Protein AF-A0A6G9ZGF3-F1 (afdb_monomer_lite)

pLDDT: mean 79.18, std 16.0, range [42.94, 97.75]

InterPro domains:
  IPR010985 Ribbon-helix-helix [SSF47598] (2-42)
  IPR013321 Arc-type ribbon-helix-helix [G3DSA:1.10.1220.10] (9-76)
  IPR053853 Antitoxin FitA-like, ribbon-helix-helix [PF22513] (3-37)

Radius of gyration: 29.26 Å; chains: 1; bounding box: 58×27×86 Å

Secondary structure (DSSP, 8-state):
----S--HHHHHHHHHHHHHTTS-HHHHHHHHHHHHHHHHHS------TTSHHHHHHHHHHHHHHT-S--------------

Structure (mmCIF, N/CA/C/O backbone):
data_AF-A0A6G9ZGF3-F1
#
_entry.id   AF-A0A6G9ZGF3-F1
#
loop_
_atom_site.group_PDB
_atom_site.id
_atom_site.type_symbol
_atom_site.label_atom_id
_atom_site.label_alt_id
_atom_site.label_comp_id
_atom_site.label_asym_id
_atom_site.label_entity_id
_atom_site.label_seq_id
_atom_site.pdbx_PDB_ins_code
_atom_site.Cartn_x
_atom_site.Cartn_y
_atom_site.Cartn_z
_atom_site.occupancy
_atom_site.B_iso_or_equiv
_atom_site.auth_seq_id
_atom_site.auth_comp_id
_atom_site.auth_asym_id
_atom_site.auth_atom_id
_atom_site.pdbx_PDB_model_num
ATOM 1 N N . MET A 1 1 ? 1.145 -8.530 16.163 1.00 60.75 1 MET A N 1
ATOM 2 C CA . MET A 1 1 ? 2.390 -7.729 16.024 1.00 60.75 1 MET A CA 1
ATOM 3 C C . MET A 1 1 ? 2.167 -6.394 16.721 1.00 60.75 1 MET A C 1
ATOM 5 O O . MET A 1 1 ? 1.098 -5.833 16.541 1.00 60.75 1 MET A O 1
ATOM 9 N N . ASN A 1 2 ? 3.096 -5.905 17.548 1.00 72.88 2 ASN A N 1
ATOM 10 C CA . ASN A 1 2 ? 2.920 -4.633 18.263 1.00 72.88 2 ASN A CA 1
ATOM 11 C C . ASN A 1 2 ? 3.947 -3.611 17.758 1.00 72.88 2 ASN A C 1
ATOM 13 O O . ASN A 1 2 ? 5.138 -3.764 18.017 1.00 72.88 2 ASN A O 1
ATOM 17 N N . VAL A 1 3 ? 3.482 -2.599 17.025 1.00 71.94 3 VAL A N 1
ATOM 18 C CA . VAL A 1 3 ? 4.319 -1.504 16.517 1.00 71.94 3 VAL A CA 1
ATOM 19 C C . VA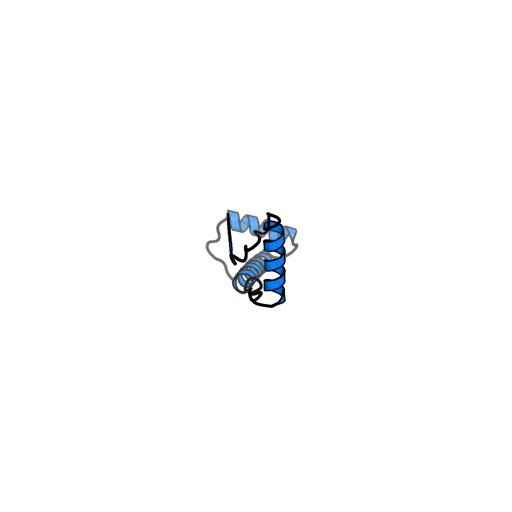L A 1 3 ? 4.269 -0.363 17.529 1.00 71.94 3 VAL A C 1
ATOM 21 O O . VAL A 1 3 ? 3.218 0.239 17.749 1.00 71.94 3 VAL A O 1
ATOM 24 N N . ARG A 1 4 ? 5.405 -0.086 18.173 1.00 83.56 4 ARG A N 1
ATOM 25 C CA . ARG A 1 4 ? 5.549 0.976 19.179 1.00 83.56 4 ARG A CA 1
ATOM 26 C C . ARG A 1 4 ? 6.167 2.222 18.550 1.00 83.56 4 ARG A C 1
ATOM 28 O O . ARG A 1 4 ? 6.863 2.121 17.548 1.00 83.56 4 ARG A O 1
ATOM 35 N N . ASN A 1 5 ? 5.923 3.376 19.171 1.00 85.00 5 ASN A N 1
ATOM 36 C CA . ASN A 1 5 ? 6.471 4.671 18.752 1.00 85.00 5 ASN A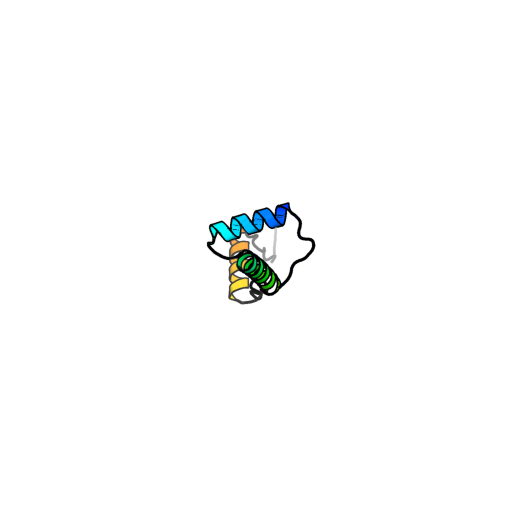 CA 1
ATOM 37 C C . ASN A 1 5 ? 6.174 5.037 17.282 1.00 85.00 5 ASN A C 1
ATOM 39 O O . ASN A 1 5 ? 7.027 5.562 16.574 1.00 85.00 5 ASN A O 1
ATOM 43 N N . LEU A 1 6 ? 4.962 4.721 16.815 1.00 85.56 6 LEU A N 1
ATOM 44 C CA . LEU A 1 6 ? 4.519 5.082 15.473 1.00 85.56 6 LEU A CA 1
ATOM 45 C C . LEU A 1 6 ? 4.186 6.574 15.414 1.00 85.56 6 LEU A C 1
ATOM 47 O O . LEU A 1 6 ? 3.431 7.065 16.258 1.00 85.56 6 LEU A O 1
ATOM 51 N N . ASP A 1 7 ? 4.691 7.255 14.385 1.00 93.12 7 ASP A N 1
ATOM 52 C CA . ASP A 1 7 ? 4.348 8.648 14.108 1.00 93.12 7 ASP A CA 1
ATOM 53 C C . ASP A 1 7 ? 2.812 8.852 14.102 1.00 93.12 7 ASP A C 1
ATOM 55 O O . ASP A 1 7 ? 2.085 8.079 13.456 1.00 93.12 7 ASP A O 1
ATOM 59 N N . PRO A 1 8 ? 2.280 9.867 14.811 1.00 92.1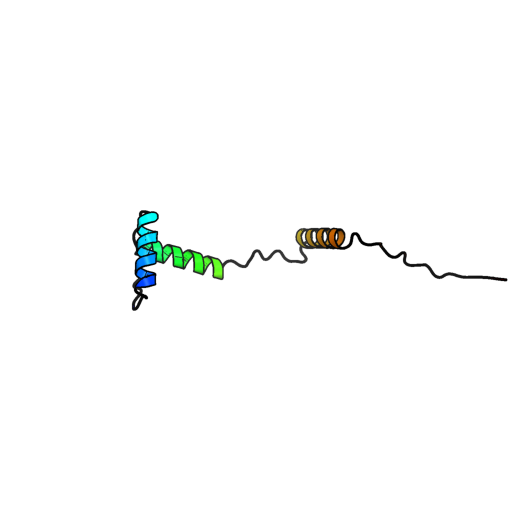2 8 PRO A N 1
ATOM 60 C CA . PRO A 1 8 ? 0.839 10.100 14.891 1.00 92.12 8 PRO A CA 1
ATOM 61 C C . PRO A 1 8 ? 0.171 10.335 13.528 1.00 92.12 8 PRO A C 1
ATOM 63 O O . PRO A 1 8 ? -0.965 9.900 13.314 1.00 92.12 8 PRO A O 1
ATOM 66 N N . GLY A 1 9 ? 0.866 10.984 12.590 1.00 95.44 9 GLY A N 1
ATOM 67 C CA . GLY A 1 9 ? 0.383 11.227 11.231 1.00 95.44 9 GLY A CA 1
ATOM 68 C C . GLY A 1 9 ? 0.305 9.941 10.407 1.00 95.44 9 GLY A C 1
ATOM 69 O O . GLY A 1 9 ? -0.695 9.694 9.717 1.00 95.44 9 GLY A O 1
ATOM 70 N N . VAL A 1 10 ? 1.307 9.071 10.542 1.00 94.00 10 VAL A N 1
ATOM 71 C CA . VAL A 1 10 ? 1.302 7.727 9.946 1.00 94.00 10 VAL A CA 1
ATOM 72 C C . VAL A 1 10 ? 0.153 6.899 10.520 1.00 94.00 10 VAL A C 1
ATOM 74 O O . VAL A 1 10 ? -0.639 6.337 9.760 1.00 94.00 10 VAL A O 1
ATOM 77 N N . LYS A 1 11 ? -0.025 6.898 11.848 1.00 93.81 11 LYS A N 1
ATOM 78 C CA . LYS A 1 11 ? -1.137 6.206 12.519 1.00 93.81 11 LYS A CA 1
ATOM 79 C C . LYS A 1 11 ? -2.499 6.652 11.981 1.00 93.81 11 LYS A C 1
ATOM 81 O O . LYS A 1 11 ? -3.322 5.810 11.618 1.00 93.81 11 LYS A O 1
ATOM 86 N N . ALA A 1 12 ? -2.729 7.963 11.882 1.00 96.12 12 ALA A N 1
ATOM 87 C CA . ALA A 1 12 ? -3.978 8.519 11.361 1.00 96.12 12 ALA A CA 1
ATOM 88 C C . ALA A 1 12 ? -4.225 8.116 9.898 1.00 96.12 12 ALA A C 1
ATOM 90 O O . ALA A 1 12 ? -5.356 7.832 9.498 1.00 96.12 12 ALA A O 1
ATOM 91 N N . THR A 1 13 ? -3.167 8.060 9.091 1.00 96.38 13 THR A N 1
ATOM 92 C CA . THR A 1 13 ? -3.251 7.673 7.680 1.00 96.38 13 THR A CA 1
ATOM 93 C C . THR A 1 13 ? -3.611 6.202 7.504 1.00 96.38 13 THR A C 1
ATOM 95 O O . THR A 1 13 ? -4.498 5.885 6.706 1.00 96.38 13 THR A O 1
ATOM 98 N N . ILE A 1 14 ? -2.992 5.318 8.286 1.00 95.19 14 ILE A N 1
ATOM 99 C CA . ILE A 1 14 ? -3.297 3.884 8.276 1.00 95.19 14 ILE A CA 1
ATOM 100 C C . ILE A 1 14 ? -4.729 3.642 8.758 1.00 95.19 14 ILE A C 1
ATOM 102 O O . ILE A 1 14 ? -5.459 2.891 8.118 1.00 95.19 14 ILE A O 1
ATOM 106 N N . GLN A 1 15 ? -5.182 4.337 9.806 1.00 95.75 15 GLN A N 1
ATOM 107 C CA . GLN A 1 15 ? -6.566 4.221 10.274 1.00 95.75 15 GLN A CA 1
ATOM 108 C C . GLN A 1 15 ? -7.576 4.610 9.183 1.00 95.75 15 GLN A C 1
ATOM 110 O O . GLN A 1 15 ? -8.561 3.905 8.969 1.00 95.75 15 GLN A O 1
ATOM 115 N N . ARG A 1 16 ? -7.324 5.703 8.446 1.00 97.75 16 ARG A N 1
ATOM 116 C CA . ARG A 1 16 ? -8.181 6.098 7.313 1.00 97.75 16 ARG A CA 1
ATOM 117 C C . ARG A 1 16 ? -8.198 5.043 6.205 1.00 97.75 16 ARG A C 1
ATOM 119 O O . AR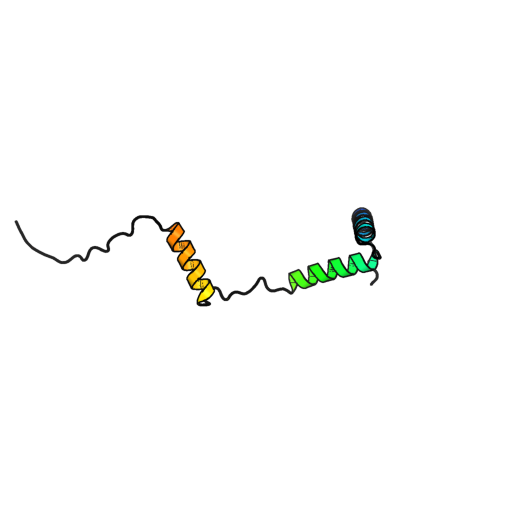G A 1 16 ? -9.256 4.804 5.629 1.00 97.75 16 ARG A O 1
ATOM 126 N N . ARG A 1 17 ? -7.053 4.426 5.890 1.00 97.44 17 ARG A N 1
ATOM 127 C CA . ARG A 1 17 ? -6.969 3.338 4.899 1.00 97.44 17 ARG A CA 1
ATOM 128 C C . ARG A 1 17 ? -7.738 2.097 5.350 1.00 97.44 17 ARG A C 1
ATOM 130 O O . ARG A 1 17 ? -8.572 1.616 4.594 1.00 97.44 17 ARG A O 1
ATOM 137 N N . ALA A 1 18 ? -7.536 1.667 6.592 1.00 96.81 18 ALA A N 1
ATOM 138 C CA . ALA A 1 18 ? -8.223 0.523 7.183 1.00 96.81 18 ALA A CA 1
ATOM 139 C C . ALA A 1 18 ? -9.752 0.682 7.124 1.00 96.81 18 ALA A C 1
ATOM 141 O O . ALA A 1 18 ? -10.451 -0.216 6.659 1.00 96.81 18 ALA A O 1
ATOM 142 N N . ASN A 1 19 ? -10.256 1.870 7.487 1.00 97.19 19 ASN A N 1
ATOM 143 C CA . ASN A 1 19 ? -11.682 2.192 7.402 1.00 97.19 19 ASN A CA 1
ATOM 144 C C . ASN A 1 19 ? -12.205 2.130 5.958 1.00 97.19 19 ASN A C 1
ATOM 146 O O . ASN A 1 19 ? -13.281 1.589 5.728 1.00 97.19 19 ASN A O 1
ATOM 150 N N . ARG A 1 20 ? -11.447 2.648 4.979 1.00 97.44 20 ARG A N 1
ATOM 151 C CA . ARG A 1 20 ? -11.830 2.561 3.557 1.00 97.44 20 ARG A CA 1
ATOM 152 C C . ARG A 1 20 ? -11.870 1.127 3.041 1.00 97.44 20 ARG A C 1
ATOM 154 O O . ARG A 1 20 ? -12.711 0.816 2.210 1.00 97.44 20 ARG A O 1
ATOM 161 N N . HIS A 1 21 ? -10.968 0.273 3.511 1.00 96.62 21 HIS A N 1
ATOM 162 C CA . HIS A 1 21 ? -10.903 -1.131 3.109 1.00 96.62 21 HIS A CA 1
ATOM 163 C C . HIS A 1 21 ? -11.812 -2.044 3.946 1.00 96.62 21 HIS A C 1
ATOM 165 O O . HIS A 1 21 ? -11.836 -3.248 3.710 1.00 96.62 21 HIS A O 1
ATOM 171 N N . GLY A 1 22 ? -12.537 -1.503 4.932 1.00 97.56 22 GLY A N 1
ATOM 172 C CA . GLY A 1 22 ? -13.432 -2.282 5.788 1.00 97.56 22 GLY A CA 1
ATOM 173 C C . GLY A 1 22 ? -12.719 -3.326 6.654 1.00 97.56 22 GLY A C 1
ATOM 174 O O . GLY A 1 22 ? -13.310 -4.354 6.973 1.00 97.56 22 GLY A O 1
ATOM 175 N N . ARG A 1 23 ? -11.452 -3.096 7.027 1.00 96.75 23 ARG A N 1
ATOM 176 C CA . ARG A 1 23 ? -10.653 -4.030 7.842 1.00 96.75 23 ARG A CA 1
ATOM 177 C C . ARG A 1 23 ? -10.037 -3.357 9.063 1.00 96.75 23 ARG A C 1
ATOM 179 O O . ARG A 1 23 ? -10.030 -2.135 9.185 1.00 96.75 23 ARG A O 1
ATOM 186 N N . SER A 1 24 ? -9.525 -4.162 9.994 1.00 95.94 24 SER A N 1
ATOM 187 C CA . SER A 1 24 ? -8.872 -3.637 11.195 1.00 95.94 24 SER A CA 1
ATOM 188 C C . SER A 1 24 ? -7.571 -2.910 10.850 1.00 95.94 24 SER A C 1
ATOM 190 O O . SER A 1 24 ? -6.910 -3.211 9.854 1.00 95.94 24 SER A O 1
ATOM 192 N N . MET A 1 25 ? -7.169 -1.972 11.710 1.00 93.88 25 MET A N 1
ATOM 193 C CA . MET A 1 25 ? -5.897 -1.265 11.549 1.00 93.88 25 MET A CA 1
ATOM 194 C C . MET A 1 25 ? -4.714 -2.244 11.511 1.00 93.88 25 MET A C 1
ATOM 196 O O . MET A 1 25 ? -3.809 -2.078 10.705 1.00 93.88 25 MET A O 1
ATOM 200 N N . GLU A 1 26 ? -4.734 -3.296 12.334 1.00 93.06 26 GLU A N 1
ATOM 201 C CA . GLU A 1 26 ? -3.692 -4.327 12.314 1.00 93.06 26 GLU A CA 1
ATOM 202 C C . GLU A 1 26 ? -3.674 -5.101 10.990 1.00 93.06 26 GLU A C 1
ATOM 204 O O . GLU A 1 26 ? -2.599 -5.366 10.456 1.00 93.06 26 GLU A O 1
ATOM 209 N N . ALA A 1 27 ? -4.842 -5.453 10.443 1.00 94.44 27 ALA A N 1
ATOM 210 C CA . ALA A 1 27 ? -4.924 -6.122 9.148 1.00 94.44 27 ALA A CA 1
ATOM 211 C C . ALA A 1 27 ? -4.368 -5.238 8.023 1.00 94.44 27 ALA A C 1
ATOM 213 O O . ALA A 1 27 ? -3.648 -5.736 7.163 1.00 94.44 27 ALA A O 1
ATOM 214 N N . GLU A 1 28 ? -4.641 -3.932 8.069 1.00 95.69 28 GLU A N 1
ATOM 215 C CA . GLU A 1 28 ? -4.066 -2.952 7.142 1.00 95.69 28 GLU A CA 1
ATOM 216 C C . GLU A 1 28 ? -2.542 -2.866 7.268 1.00 95.69 28 GLU A C 1
ATOM 218 O O . GLU A 1 28 ? -1.846 -2.934 6.261 1.00 95.69 28 GLU A O 1
ATOM 223 N N . VAL A 1 29 ? -2.011 -2.761 8.491 1.00 93.81 29 VAL A N 1
ATOM 224 C CA . VAL A 1 29 ? -0.558 -2.723 8.731 1.00 93.81 29 VAL A CA 1
ATOM 225 C C . VAL A 1 29 ? 0.108 -3.992 8.213 1.00 93.81 29 VAL A C 1
ATOM 227 O O . VAL A 1 29 ? 1.122 -3.911 7.527 1.00 93.81 29 VAL A O 1
ATOM 230 N N . ARG A 1 30 ? -0.461 -5.160 8.529 1.00 93.25 30 ARG A N 1
ATOM 231 C CA . ARG A 1 30 ? 0.079 -6.453 8.103 1.00 93.25 30 ARG A CA 1
ATOM 232 C C . ARG A 1 30 ? 0.149 -6.553 6.584 1.00 93.25 30 ARG A C 1
ATOM 234 O O . ARG A 1 30 ? 1.166 -6.983 6.065 1.00 93.25 30 ARG A O 1
ATOM 241 N N . ASP A 1 31 ? -0.908 -6.154 5.892 1.00 94.38 31 ASP A N 1
ATOM 242 C CA . ASP A 1 31 ? -0.964 -6.193 4.431 1.00 94.38 31 ASP A CA 1
ATOM 243 C C . ASP A 1 31 ? 0.006 -5.199 3.779 1.00 94.38 31 ASP A C 1
ATOM 245 O O . ASP A 1 31 ? 0.660 -5.557 2.808 1.00 94.38 31 ASP A O 1
ATOM 249 N N . ILE A 1 32 ? 0.167 -3.992 4.334 1.00 93.06 32 ILE A N 1
ATOM 250 C CA . ILE A 1 32 ? 1.181 -3.039 3.856 1.00 93.06 32 ILE A CA 1
ATOM 251 C C . ILE A 1 32 ? 2.583 -3.637 3.993 1.00 93.06 32 ILE A C 1
ATOM 253 O O . ILE A 1 32 ? 3.357 -3.595 3.044 1.00 93.06 32 ILE A O 1
ATOM 257 N N . LEU A 1 33 ? 2.905 -4.197 5.162 1.00 91.81 33 LEU A N 1
ATOM 258 C CA . LEU A 1 33 ? 4.216 -4.797 5.404 1.00 91.81 33 LEU A CA 1
ATOM 259 C C . LEU A 1 33 ? 4.453 -6.031 4.532 1.00 91.81 33 LEU A C 1
ATOM 261 O O . LEU A 1 33 ? 5.561 -6.199 4.045 1.00 91.81 33 LEU A O 1
ATOM 265 N N . ALA A 1 34 ? 3.427 -6.858 4.314 1.00 91.00 34 ALA A N 1
ATOM 266 C CA . ALA A 1 34 ? 3.515 -8.013 3.428 1.00 91.00 34 ALA A CA 1
ATOM 267 C C . ALA A 1 34 ? 3.812 -7.588 1.985 1.00 91.00 34 ALA A C 1
ATOM 269 O O . ALA A 1 34 ? 4.740 -8.110 1.393 1.00 91.00 34 ALA A O 1
ATOM 270 N N . ARG A 1 35 ? 3.100 -6.583 1.454 1.00 90.06 35 ARG A N 1
ATOM 271 C CA . ARG A 1 35 ? 3.344 -6.073 0.094 1.00 90.06 35 ARG A CA 1
ATOM 272 C C . ARG A 1 35 ? 4.755 -5.533 -0.086 1.00 90.06 35 ARG A C 1
ATOM 274 O O . ARG A 1 35 ? 5.388 -5.850 -1.076 1.00 90.06 35 ARG A O 1
ATOM 281 N N . VAL A 1 36 ? 5.240 -4.735 0.865 1.00 89.81 36 VAL A N 1
ATOM 282 C CA . VAL A 1 36 ? 6.600 -4.176 0.794 1.00 89.81 36 VAL A CA 1
ATOM 283 C C . VAL A 1 36 ? 7.650 -5.281 0.910 1.00 89.81 36 VAL A C 1
ATOM 285 O O . VAL A 1 36 ? 8.617 -5.275 0.162 1.00 89.81 36 VAL A O 1
ATOM 288 N N . ALA A 1 37 ? 7.442 -6.254 1.801 1.00 87.75 37 ALA A N 1
ATOM 289 C CA . ALA A 1 37 ? 8.333 -7.405 1.907 1.00 87.75 37 ALA A CA 1
ATOM 290 C C . ALA A 1 37 ? 8.345 -8.234 0.611 1.00 87.75 37 ALA A C 1
ATOM 292 O O . ALA A 1 37 ? 9.417 -8.605 0.154 1.00 87.75 37 ALA A O 1
ATOM 293 N N . ASP A 1 38 ? 7.183 -8.465 -0.007 1.00 83.19 38 ASP A N 1
ATOM 294 C CA . ASP A 1 38 ? 7.073 -9.155 -1.296 1.00 83.19 38 ASP A CA 1
ATOM 295 C C . ASP A 1 38 ? 7.702 -8.340 -2.440 1.00 83.19 38 ASP A C 1
ATOM 297 O O . ASP A 1 38 ? 8.229 -8.927 -3.375 1.00 83.19 38 ASP A O 1
ATOM 301 N N . GLU A 1 39 ? 7.662 -7.005 -2.398 1.00 73.44 39 GLU A N 1
ATOM 302 C CA . GLU A 1 39 ? 8.341 -6.135 -3.372 1.00 73.44 39 GLU A CA 1
ATOM 303 C C . GLU A 1 39 ? 9.872 -6.217 -3.249 1.00 73.44 39 GLU A C 1
ATOM 305 O O . GLU A 1 39 ? 10.557 -6.217 -4.271 1.00 73.44 39 GLU A O 1
ATOM 310 N N . ASP A 1 40 ? 10.401 -6.340 -2.028 1.00 62.88 40 ASP A N 1
ATOM 311 C CA . ASP A 1 40 ? 11.836 -6.524 -1.773 1.00 62.88 40 ASP A CA 1
ATOM 312 C C . ASP A 1 40 ? 12.317 -7.954 -2.109 1.00 62.88 40 ASP A C 1
ATOM 314 O O . ASP A 1 40 ? 13.455 -8.133 -2.549 1.00 62.88 40 ASP A O 1
ATOM 318 N N . ASP A 1 41 ? 11.459 -8.968 -1.934 1.00 59.72 41 ASP A N 1
ATOM 319 C CA . ASP A 1 41 ? 11.750 -10.380 -2.246 1.00 59.72 41 ASP A CA 1
ATOM 320 C C . ASP A 1 41 ? 11.348 -10.791 -3.673 1.00 59.72 41 ASP A C 1
ATOM 322 O O . ASP A 1 41 ? 11.695 -11.885 -4.126 1.00 59.72 41 ASP A O 1
ATOM 326 N N . SER A 1 42 ? 10.623 -9.945 -4.411 1.00 49.53 42 SER A N 1
ATOM 327 C CA . SER A 1 42 ? 10.344 -10.179 -5.823 1.00 49.53 42 SER A CA 1
ATOM 328 C C . SER A 1 42 ? 11.562 -9.725 -6.619 1.00 49.53 42 SER A C 1
ATOM 330 O O . SER A 1 42 ? 11.770 -8.519 -6.787 1.00 49.53 42 SER A O 1
ATOM 332 N N . PRO A 1 43 ? 12.389 -10.644 -7.158 1.00 52.62 43 PRO A N 1
ATOM 333 C CA . PRO A 1 43 ? 13.352 -10.228 -8.153 1.00 52.62 43 PRO A CA 1
ATOM 334 C C . PRO A 1 43 ? 12.540 -9.592 -9.281 1.00 52.62 43 PRO A C 1
ATOM 336 O O . PRO A 1 43 ? 11.718 -10.273 -9.903 1.00 52.62 43 PRO A O 1
ATOM 339 N N . ALA A 1 44 ? 12.760 -8.293 -9.537 1.00 59.16 44 ALA A N 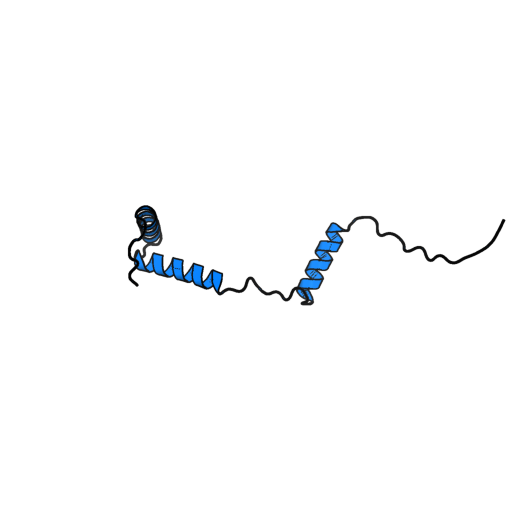1
ATOM 340 C CA . ALA A 1 44 ? 12.341 -7.645 -10.780 1.00 59.16 44 ALA A CA 1
ATOM 341 C C . ALA A 1 44 ? 12.539 -8.671 -11.895 1.00 59.16 44 ALA A C 1
ATOM 343 O O . ALA A 1 44 ? 13.632 -9.246 -11.912 1.00 59.16 44 ALA A O 1
ATOM 344 N N . PRO A 1 45 ? 11.516 -8.989 -12.719 1.00 56.56 45 PRO A N 1
ATOM 345 C CA . PRO A 1 45 ? 11.502 -10.209 -13.512 1.00 56.56 45 PRO A CA 1
ATOM 346 C C . PRO A 1 45 ? 12.861 -10.362 -14.170 1.00 56.56 45 PRO A C 1
ATOM 348 O O . PRO A 1 45 ? 13.235 -9.547 -15.017 1.00 56.56 45 PRO A O 1
ATOM 351 N N . THR A 1 46 ? 13.639 -11.342 -13.700 1.00 58.16 46 THR A N 1
ATOM 352 C CA . THR A 1 46 ? 14.991 -11.604 -14.185 1.00 58.16 46 THR A CA 1
ATOM 353 C C . THR A 1 46 ? 14.835 -12.289 -15.527 1.00 58.16 46 THR A C 1
ATOM 355 O O . THR A 1 46 ? 15.144 -13.461 -15.722 1.00 58.16 46 THR A O 1
ATOM 358 N N . VAL A 1 47 ? 14.300 -11.547 -16.494 1.00 62.38 47 VAL A N 1
ATOM 359 C CA . VAL A 1 47 ? 14.477 -11.873 -17.892 1.00 62.38 47 VAL A CA 1
ATOM 360 C C . VAL A 1 47 ? 15.982 -11.919 -18.065 1.00 62.38 47 VAL A C 1
ATOM 362 O O . VAL A 1 47 ? 16.664 -10.909 -17.904 1.00 62.38 47 VAL A O 1
ATOM 365 N N . ASN A 1 48 ? 16.531 -13.115 -18.286 1.00 68.19 48 ASN A N 1
ATOM 366 C CA . ASN A 1 48 ? 17.923 -13.214 -18.680 1.00 68.19 48 ASN A CA 1
ATOM 367 C C . ASN A 1 48 ? 18.045 -12.298 -19.908 1.00 68.19 48 ASN A C 1
ATOM 369 O O . ASN A 1 48 ? 17.364 -12.565 -20.909 1.00 68.19 48 ASN A O 1
ATOM 373 N N . PRO A 1 49 ? 18.828 -11.206 -19.841 1.00 63.66 49 PRO A N 1
ATOM 374 C CA . PRO A 1 49 ? 18.892 -10.232 -20.927 1.00 63.66 49 PRO A CA 1
ATOM 375 C C . PRO A 1 49 ? 19.449 -10.860 -22.213 1.00 63.66 49 PRO A C 1
ATOM 377 O O . PRO A 1 49 ? 19.292 -10.299 -23.292 1.00 63.66 49 PRO A O 1
ATOM 380 N N . LEU A 1 50 ? 20.058 -12.045 -22.101 1.00 68.56 50 LEU A N 1
ATOM 381 C CA . LEU A 1 50 ? 20.566 -12.868 -23.192 1.00 68.56 50 LEU A CA 1
ATOM 382 C C . LEU A 1 50 ? 19.659 -14.062 -23.528 1.00 68.56 50 LEU A C 1
ATOM 384 O O . LEU A 1 50 ? 20.026 -14.893 -24.356 1.00 68.56 50 LEU A O 1
ATOM 388 N N . SER A 1 51 ? 18.479 -14.187 -22.911 1.00 83.62 51 SER A N 1
ATOM 389 C CA . SER A 1 51 ? 17.467 -15.118 -23.419 1.00 83.62 51 SER A CA 1
ATOM 390 C C . SER A 1 51 ? 17.127 -14.739 -24.858 1.00 83.62 51 SER A C 1
ATOM 392 O O . SER A 1 51 ? 17.073 -13.555 -25.192 1.00 83.62 51 SER A O 1
ATOM 394 N N . GLY A 1 52 ? 16.876 -15.735 -25.714 1.00 85.25 52 GLY A N 1
ATOM 395 C CA . GLY A 1 52 ? 16.575 -15.480 -27.126 1.00 85.25 52 GLY A CA 1
ATOM 396 C C . GLY A 1 52 ? 15.443 -14.463 -27.304 1.00 85.25 52 GLY A C 1
ATOM 397 O O . GLY A 1 52 ? 15.562 -13.552 -28.113 1.00 85.25 52 GLY A O 1
ATOM 398 N N . ALA A 1 53 ? 14.396 -14.545 -26.477 1.00 84.19 53 ALA A N 1
ATOM 399 C CA . ALA A 1 53 ? 13.287 -13.594 -26.494 1.00 84.19 53 ALA A CA 1
ATOM 400 C C . ALA A 1 53 ? 13.705 -12.165 -26.088 1.00 84.19 53 ALA A C 1
ATOM 402 O O . ALA A 1 53 ? 13.347 -11.211 -26.777 1.00 84.19 53 ALA A O 1
ATOM 403 N N . ALA A 1 54 ? 14.486 -12.002 -25.012 1.00 85.75 54 ALA A N 1
ATOM 404 C CA . ALA A 1 54 ? 14.943 -10.684 -24.564 1.00 85.75 54 ALA A CA 1
ATOM 405 C C . ALA A 1 54 ? 15.930 -10.044 -25.555 1.00 85.75 54 ALA A C 1
ATOM 407 O O . ALA A 1 54 ? 15.817 -8.855 -25.857 1.00 85.75 54 ALA A O 1
ATOM 408 N N . LEU A 1 55 ? 16.851 -10.837 -26.112 1.00 86.62 55 LEU A N 1
ATOM 409 C CA . LEU A 1 55 ? 17.808 -10.385 -27.119 1.00 86.62 55 LEU A CA 1
ATOM 410 C C . LEU A 1 55 ? 17.095 -9.934 -28.398 1.00 86.62 55 LEU A C 1
ATOM 412 O O . LEU A 1 55 ? 17.393 -8.861 -28.917 1.00 86.62 55 LEU A O 1
ATOM 416 N N . LEU A 1 56 ? 16.129 -10.721 -28.883 1.00 90.06 56 LEU A N 1
ATOM 417 C CA . LEU A 1 56 ? 15.334 -10.362 -30.058 1.00 90.06 56 LEU A CA 1
ATOM 418 C C . LEU A 1 56 ? 14.534 -9.075 -29.825 1.00 90.06 56 LEU A C 1
ATOM 420 O O . LEU A 1 56 ? 14.544 -8.196 -30.685 1.00 90.06 56 LEU A O 1
ATOM 424 N N . GLY A 1 57 ? 13.911 -8.924 -28.652 1.00 88.81 57 GLY A N 1
ATOM 425 C CA . GLY A 1 57 ? 13.219 -7.688 -28.280 1.00 88.81 57 GLY A CA 1
ATOM 426 C C . GLY A 1 57 ? 14.155 -6.476 -28.267 1.00 88.81 57 GLY A C 1
ATOM 427 O O . GLY A 1 57 ? 13.827 -5.425 -28.817 1.00 88.81 57 GLY A O 1
ATOM 428 N N . ARG A 1 58 ? 15.364 -6.631 -27.713 1.00 85.94 58 ARG A N 1
ATOM 429 C CA . ARG A 1 58 ? 16.357 -5.551 -27.656 1.00 85.94 58 ARG A CA 1
ATOM 430 C C . ARG A 1 58 ? 16.912 -5.177 -29.032 1.00 85.94 58 ARG A C 1
ATOM 432 O O . ARG A 1 58 ? 17.100 -3.993 -29.302 1.00 85.94 58 ARG A O 1
ATOM 439 N N . LEU A 1 59 ? 17.166 -6.157 -29.897 1.00 88.62 59 LEU A N 1
ATOM 440 C CA . LEU A 1 59 ? 17.641 -5.925 -31.263 1.00 88.62 59 LEU A CA 1
ATOM 441 C C . LEU A 1 59 ? 16.584 -5.235 -32.129 1.00 88.62 59 LEU A C 1
ATOM 443 O O . LEU A 1 59 ? 16.932 -4.345 -32.898 1.00 88.62 59 LEU A O 1
ATOM 447 N N . ALA A 1 60 ? 15.307 -5.593 -31.979 1.00 87.00 60 ALA A N 1
ATOM 448 C CA . ALA A 1 60 ? 14.215 -4.914 -32.675 1.00 87.00 60 ALA A CA 1
ATOM 449 C C . ALA A 1 60 ? 14.132 -3.432 -32.276 1.00 87.00 60 ALA A C 1
ATOM 451 O O . ALA A 1 60 ? 14.082 -2.565 -33.143 1.00 87.00 60 ALA A O 1
ATOM 452 N N . GLN A 1 61 ? 14.224 -3.148 -30.973 1.00 85.19 61 GLN A N 1
ATOM 453 C CA . GLN A 1 61 ? 14.226 -1.782 -30.448 1.00 85.19 61 GLN A CA 1
ATOM 454 C C . GLN A 1 61 ? 15.435 -0.965 -30.935 1.00 85.19 61 GLN A C 1
ATOM 456 O O . GLN A 1 61 ? 15.304 0.213 -31.255 1.00 85.19 61 GLN A O 1
ATOM 461 N N . LEU A 1 62 ? 16.625 -1.576 -30.989 1.00 85.69 62 LEU A N 1
ATOM 462 C CA . LEU A 1 62 ? 17.817 -0.917 -31.527 1.00 85.69 62 LEU A CA 1
ATOM 463 C C . LEU A 1 62 ? 17.700 -0.670 -33.029 1.00 85.69 62 LEU A C 1
ATOM 465 O O . LEU A 1 62 ? 18.106 0.390 -33.473 1.00 85.69 62 LEU A O 1
ATOM 469 N N . ARG A 1 63 ? 17.141 -1.609 -33.799 1.00 81.62 63 ARG A N 1
ATOM 470 C CA . ARG A 1 63 ? 16.912 -1.436 -35.237 1.00 81.62 63 ARG A CA 1
ATOM 471 C C . ARG A 1 63 ? 15.997 -0.251 -35.525 1.00 81.62 63 ARG A C 1
ATOM 473 O O . ARG A 1 63 ? 16.344 0.556 -36.367 1.00 81.62 63 ARG A O 1
ATOM 480 N N . GLU A 1 64 ? 14.886 -0.132 -34.808 1.00 82.56 64 GLU A N 1
ATOM 481 C CA . GLU A 1 64 ? 13.968 1.007 -34.941 1.00 82.56 64 GLU A CA 1
ATOM 482 C C . GLU A 1 64 ? 14.657 2.333 -34.579 1.00 82.56 64 GLU A C 1
ATOM 484 O O . GLU A 1 64 ? 14.519 3.335 -35.273 1.00 82.56 64 GLU A O 1
ATOM 489 N N . ALA A 1 65 ? 15.489 2.337 -33.533 1.00 76.62 65 ALA A N 1
ATOM 490 C CA . ALA A 1 65 ? 16.301 3.503 -33.185 1.00 76.62 65 ALA A CA 1
ATOM 491 C C . ALA A 1 65 ? 17.423 3.800 -34.205 1.00 76.62 65 ALA A C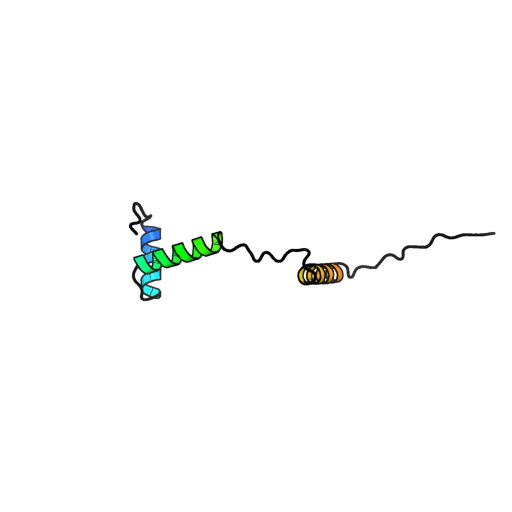 1
ATOM 493 O O . ALA A 1 65 ? 17.927 4.922 -34.256 1.00 76.62 65 ALA A O 1
ATOM 494 N N . LEU A 1 66 ? 17.829 2.794 -34.983 1.00 75.38 66 LEU A N 1
ATOM 495 C CA . LEU A 1 66 ? 18.889 2.828 -35.988 1.00 75.38 66 LEU A CA 1
ATOM 496 C C . LEU A 1 66 ? 18.334 2.884 -37.417 1.00 75.38 66 LEU A C 1
ATOM 498 O O . LEU A 1 66 ? 19.088 2.595 -38.339 1.00 75.38 66 LEU A O 1
ATOM 502 N N . ASP A 1 67 ? 17.092 3.330 -37.636 1.00 66.88 67 ASP A N 1
ATOM 503 C CA . ASP A 1 67 ? 16.533 3.644 -38.970 1.00 66.88 67 ASP A CA 1
ATOM 504 C C . ASP A 1 67 ? 17.294 4.783 -39.715 1.00 66.88 67 ASP A C 1
ATOM 506 O O . ASP A 1 67 ? 16.794 5.391 -40.660 1.00 66.88 67 ASP A O 1
ATOM 510 N N . GLY A 1 68 ? 18.530 5.079 -39.304 1.00 68.50 68 GLY A N 1
ATOM 511 C CA . GLY A 1 68 ? 19.513 5.841 -40.057 1.00 68.50 68 GLY A CA 1
ATOM 512 C C . GLY A 1 68 ? 20.267 4.983 -41.080 1.00 68.50 68 GLY A C 1
ATOM 513 O O . GLY A 1 68 ? 20.339 3.759 -41.002 1.00 68.50 68 GLY A O 1
ATOM 514 N N . GLU A 1 69 ? 20.833 5.673 -42.063 1.00 61.34 69 GLU A N 1
ATOM 515 C CA . GLU A 1 69 ? 21.496 5.134 -43.251 1.00 61.34 69 GLU A CA 1
ATOM 516 C C . GLU A 1 69 ? 22.569 4.080 -42.907 1.00 61.34 69 GLU A C 1
ATOM 518 O O . GLU A 1 69 ? 23.535 4.362 -42.194 1.00 61.34 69 GLU A O 1
ATOM 523 N N . VAL A 1 70 ? 22.395 2.848 -43.401 1.00 66.69 70 VAL A N 1
ATOM 524 C CA . VAL A 1 70 ? 23.368 1.757 -43.231 1.00 66.69 70 VAL A CA 1
ATOM 525 C C . VAL A 1 70 ? 24.567 2.048 -44.138 1.00 66.69 70 VAL A C 1
ATOM 527 O O . VAL A 1 70 ? 24.398 2.036 -45.358 1.00 66.69 70 VAL A O 1
ATOM 530 N N . PRO A 1 71 ? 25.777 2.300 -43.605 1.00 61.28 71 PRO A N 1
ATOM 531 C CA . PRO A 1 71 ? 26.927 2.558 -44.455 1.00 61.28 71 PRO A CA 1
ATOM 532 C C . PRO A 1 71 ? 27.310 1.277 -45.202 1.00 61.28 71 PRO A C 1
ATOM 534 O O . PRO A 1 71 ? 27.579 0.241 -44.587 1.00 61.28 71 PRO A O 1
ATOM 537 N N . GLU A 1 72 ? 27.357 1.348 -46.532 1.00 66.75 72 GLU A N 1
ATOM 538 C CA . GLU A 1 72 ? 27.905 0.266 -47.343 1.00 66.75 72 GLU A CA 1
ATOM 539 C C . GLU A 1 72 ? 29.391 0.087 -47.009 1.00 66.75 72 GLU A C 1
ATOM 541 O O . GLU A 1 72 ? 30.199 1.015 -47.109 1.00 66.75 72 GLU A O 1
ATOM 546 N N . ILE A 1 73 ? 29.772 -1.122 -46.590 1.00 68.25 73 ILE A N 1
ATOM 547 C CA . ILE A 1 73 ? 31.177 -1.459 -46.362 1.00 68.25 73 ILE A CA 1
ATOM 548 C C . ILE A 1 73 ? 31.824 -1.639 -47.734 1.00 68.25 73 ILE A C 1
ATOM 550 O O . ILE A 1 73 ? 31.772 -2.714 -48.327 1.00 68.25 73 ILE A O 1
ATOM 554 N N . GLY A 1 74 ? 32.406 -0.557 -48.253 1.00 55.34 74 GLY A N 1
ATOM 555 C CA . GLY A 1 74 ? 33.081 -0.552 -49.545 1.00 55.34 74 GLY A CA 1
ATOM 556 C C . GLY A 1 74 ? 34.211 -1.579 -49.580 1.00 55.34 74 GLY A C 1
ATOM 557 O O . GLY A 1 74 ? 35.254 -1.394 -48.947 1.00 55.34 74 GLY A O 1
ATOM 558 N N . ALA A 1 75 ? 34.014 -2.655 -50.342 1.00 57.47 75 ALA A N 1
ATOM 559 C CA . ALA A 1 75 ? 35.077 -3.563 -50.738 1.00 57.47 75 ALA A CA 1
ATOM 560 C C . ALA A 1 75 ? 36.088 -2.771 -51.582 1.00 57.47 75 ALA A C 1
ATOM 562 O O . ALA A 1 75 ? 35.885 -2.535 -52.769 1.00 57.47 75 ALA A O 1
ATOM 563 N N . ARG A 1 76 ? 37.177 -2.308 -50.961 1.00 65.12 76 ARG A N 1
ATOM 564 C CA . ARG A 1 76 ? 38.333 -1.791 -51.698 1.00 65.12 76 ARG A CA 1
ATOM 565 C C . ARG A 1 76 ? 39.011 -2.969 -52.385 1.00 65.12 76 ARG A C 1
ATOM 567 O O . ARG A 1 76 ? 39.796 -3.650 -51.737 1.00 65.12 76 ARG A O 1
ATOM 574 N N . HIS A 1 77 ? 38.700 -3.197 -53.654 1.00 53.59 77 HIS A N 1
ATOM 575 C CA . HIS A 1 77 ? 39.600 -3.806 -54.632 1.00 53.59 77 HIS A CA 1
ATOM 576 C C . HIS A 1 77 ? 39.426 -3.004 -55.922 1.00 53.59 77 HIS A C 1
ATOM 578 O O . HIS A 1 77 ? 38.324 -2.876 -56.437 1.00 53.59 77 HIS A O 1
ATOM 584 N N . GLU A 1 78 ? 40.396 -2.158 -56.226 1.00 54.00 78 GLU A N 1
ATOM 585 C CA . GLU A 1 78 ? 41.521 -2.471 -57.106 1.00 54.00 78 GLU A CA 1
ATOM 586 C C . GLU A 1 78 ? 41.249 -1.934 -58.513 1.00 54.00 78 GLU A C 1
ATOM 588 O O . GLU A 1 78 ? 40.296 -2.295 -59.191 1.00 54.00 78 GLU A O 1
ATOM 593 N N . ASP A 1 79 ? 42.190 -1.087 -58.906 1.00 48.34 79 ASP A N 1
ATOM 594 C CA . ASP A 1 79 ? 42.878 -1.149 -60.183 1.00 48.34 79 ASP A CA 1
ATOM 595 C C . ASP A 1 79 ? 42.562 -0.090 -61.246 1.00 48.34 79 ASP A C 1
ATOM 597 O O . ASP A 1 79 ? 41.440 0.155 -61.675 1.00 48.34 79 ASP A O 1
ATOM 601 N N . SER A 1 80 ? 43.692 0.450 -61.694 1.00 48.69 80 SER A N 1
ATOM 602 C CA . SER A 1 80 ? 44.016 0.898 -63.035 1.00 48.69 80 SER A CA 1
ATOM 603 C C . SER A 1 80 ? 43.331 2.121 -63.647 1.00 48.69 80 SER A C 1
ATOM 605 O O . SER A 1 80 ? 42.231 2.091 -64.186 1.00 48.69 80 SER A O 1
ATOM 607 N N . ALA A 1 81 ? 44.201 3.130 -63.754 1.00 49.16 81 ALA A N 1
ATOM 608 C CA . ALA A 1 81 ? 44.553 3.826 -64.988 1.00 49.16 81 ALA A CA 1
ATOM 609 C C . ALA A 1 81 ? 43.566 4.875 -65.517 1.00 49.16 81 ALA A C 1
ATOM 611 O O . ALA A 1 81 ? 42.545 4.562 -66.123 1.00 49.16 81 ALA A O 1
ATOM 612 N N . LYS A 1 82 ? 43.998 6.139 -65.489 1.00 42.94 82 LYS A N 1
ATOM 613 C CA . LYS A 1 82 ? 44.752 6.731 -66.608 1.00 42.94 82 LYS A CA 1
ATOM 614 C C . LYS A 1 82 ? 45.346 8.084 -66.225 1.00 42.94 82 LYS A C 1
ATOM 616 O O . LYS A 1 82 ? 44.681 8.815 -65.463 1.00 42.94 82 LYS A O 1
#

Organism: NCBI:txid455432

Sequence (82 aa):
MNVRNLDPGVKATIQRRANRHGRSMEAEVRDILARVADEDDSPAPTVNPLSGAALLGRLAQLREALDGEVPEIGARHEDSAK

Foldseek 3Di:
DDDPPDDPVVLVVLCVVCVVVVHDSVVSVVVVVVVVVCVVVDDPPPPVCPDPVNVVVVVVVVVVVPPDDDDDPDPDDDDDDD